Protein AF-A0A949VI42-F1 (afdb_monomer)

Nearest PDB structures (foldseek):
  7b0u-assembly1_F  TM=5.013E-01  e=4.718E-01  Listeria innocua Clip11262
  6axg-assembly5_J  TM=4.884E-01  e=4.718E-01  Homo sapiens
  6axg-assembly6_L  TM=5.050E-01  e=9.542E-01  Homo sapiens

Mean predicted aligned error: 6.07 Å

pLDDT: mean 83.47, std 14.05, range [35.75, 95.12]

Structure (mmCIF, N/CA/C/O backbone):
data_AF-A0A949VI42-F1
#
_entry.id   AF-A0A949VI42-F1
#
loop_
_atom_site.group_PDB
_atom_site.id
_atom_site.type_symbol
_atom_site.label_atom_id
_atom_site.label_alt_id
_atom_site.label_comp_id
_atom_site.label_asym_id
_atom_site.label_entity_id
_atom_site.label_seq_id
_atom_site.pdbx_PDB_ins_code
_atom_site.Cartn_x
_atom_site.Cartn_y
_atom_site.Cartn_z
_atom_site.occupancy
_atom_site.B_iso_or_equiv
_atom_site.auth_seq_id
_atom_site.auth_comp_id
_atom_site.auth_asym_id
_atom_site.auth_atom_id
_atom_site.pdbx_PDB_model_num
ATOM 1 N N . MET A 1 1 ? 4.135 -9.399 -24.823 1.00 36.72 1 MET A N 1
ATOM 2 C CA . MET A 1 1 ? 3.056 -9.832 -23.908 1.00 36.72 1 MET A CA 1
ATOM 3 C C . MET A 1 1 ? 3.198 -8.994 -22.645 1.00 36.72 1 MET A C 1
ATOM 5 O O . MET A 1 1 ? 4.255 -9.055 -22.037 1.00 36.72 1 MET A O 1
ATOM 9 N N . ASN A 1 2 ? 2.224 -8.126 -22.343 1.00 35.75 2 ASN A N 1
ATOM 10 C CA . ASN A 1 2 ? 2.263 -7.212 -21.192 1.00 35.75 2 ASN A CA 1
ATOM 11 C C . ASN A 1 2 ? 1.959 -7.994 -19.909 1.00 35.75 2 ASN A C 1
ATOM 13 O O . ASN A 1 2 ? 0.816 -8.389 -19.688 1.00 35.75 2 ASN A O 1
ATOM 17 N N . THR A 1 3 ? 2.970 -8.232 -19.077 1.00 44.25 3 THR A N 1
ATOM 18 C CA . THR A 1 3 ? 2.802 -8.794 -17.732 1.00 44.25 3 THR A CA 1
ATOM 19 C C . THR A 1 3 ? 2.211 -7.708 -16.837 1.00 44.25 3 THR A C 1
ATOM 21 O O . THR A 1 3 ? 2.916 -6.807 -16.384 1.00 44.25 3 THR A O 1
ATOM 24 N N . ALA A 1 4 ? 0.889 -7.757 -16.683 1.00 56.81 4 ALA A N 1
ATOM 25 C CA . ALA A 1 4 ? 0.109 -6.818 -15.896 1.00 5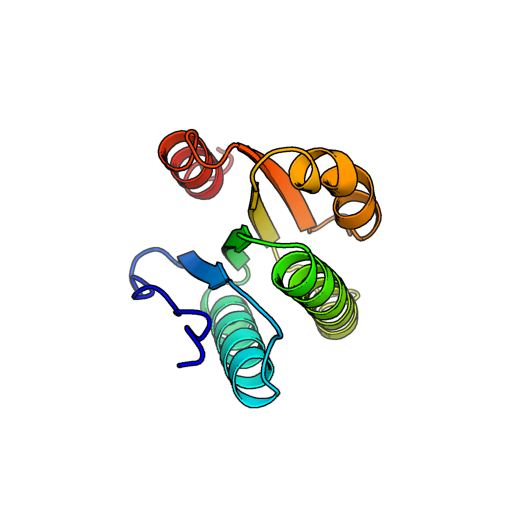6.81 4 ALA A CA 1
ATOM 26 C C . ALA A 1 4 ? 0.391 -6.969 -14.392 1.00 56.81 4 ALA A C 1
ATOM 28 O O . ALA A 1 4 ? 0.647 -8.068 -13.894 1.00 56.81 4 ALA A O 1
ATOM 29 N N . ALA A 1 5 ? 0.292 -5.853 -13.671 1.00 59.81 5 ALA A N 1
ATOM 30 C CA . ALA A 1 5 ? 0.199 -5.834 -12.218 1.00 59.81 5 ALA A CA 1
ATOM 31 C C . ALA A 1 5 ? -0.833 -6.859 -11.722 1.00 59.81 5 ALA A C 1
ATOM 33 O O . ALA A 1 5 ? -1.938 -6.961 -12.258 1.00 59.81 5 ALA A O 1
ATOM 34 N N . THR A 1 6 ? -0.460 -7.624 -10.699 1.00 71.19 6 THR A N 1
ATOM 35 C CA . THR A 1 6 ? -1.296 -8.686 -10.144 1.00 71.19 6 THR A CA 1
ATOM 36 C C . THR A 1 6 ? -1.731 -8.289 -8.742 1.00 71.19 6 THR A C 1
ATOM 38 O O . THR A 1 6 ? -0.908 -8.075 -7.848 1.00 71.19 6 THR A O 1
ATOM 41 N N . LEU A 1 7 ? -3.044 -8.195 -8.547 1.00 63.59 7 LEU A N 1
ATOM 42 C CA . LEU A 1 7 ? -3.623 -8.126 -7.213 1.00 63.59 7 LEU A CA 1
ATOM 43 C C . LEU A 1 7 ? -3.487 -9.505 -6.575 1.00 63.59 7 LEU A C 1
ATOM 45 O O . LEU A 1 7 ? -3.934 -10.502 -7.145 1.00 63.59 7 LEU A O 1
ATOM 49 N N . LEU A 1 8 ? -2.856 -9.564 -5.407 1.00 67.44 8 LEU A N 1
ATOM 50 C CA . LEU A 1 8 ? -2.811 -10.800 -4.643 1.00 67.44 8 LEU A CA 1
ATOM 51 C C . LEU A 1 8 ? -4.177 -11.011 -3.972 1.00 67.44 8 LEU A C 1
ATOM 53 O O . LEU A 1 8 ? -4.887 -10.031 -3.712 1.00 67.44 8 LEU A O 1
ATOM 57 N N . PRO A 1 9 ? -4.581 -12.267 -3.706 1.00 54.78 9 PRO A N 1
ATOM 58 C CA . PRO A 1 9 ? -5.787 -12.537 -2.941 1.00 54.78 9 PRO A CA 1
ATOM 59 C C . PRO A 1 9 ? -5.743 -11.745 -1.634 1.00 54.78 9 PRO A C 1
ATOM 61 O O . PRO A 1 9 ? -4.835 -11.913 -0.824 1.00 54.78 9 PRO A O 1
ATOM 64 N N . THR A 1 10 ? -6.705 -10.842 -1.459 1.00 54.03 10 THR A N 1
ATOM 65 C CA . THR A 1 10 ? -6.930 -10.181 -0.176 1.00 54.03 10 THR A CA 1
ATOM 66 C C . THR A 1 10 ? -7.558 -11.227 0.718 1.00 54.03 10 THR A C 1
ATOM 68 O O . THR A 1 10 ? -8.670 -11.685 0.443 1.00 54.03 10 THR A O 1
ATOM 71 N N . ASP A 1 11 ? -6.847 -11.626 1.761 1.00 54.97 11 ASP A N 1
ATOM 72 C CA . ASP A 1 11 ? -7.480 -12.360 2.834 1.00 54.97 11 ASP A CA 1
ATOM 73 C C . ASP A 1 11 ? -8.414 -11.386 3.567 1.00 54.97 11 ASP A C 1
ATOM 75 O O . ASP A 1 11 ? -8.000 -10.451 4.253 1.00 54.97 11 ASP A O 1
ATOM 79 N N . LEU A 1 12 ? -9.713 -11.562 3.323 1.00 50.12 12 LEU A N 1
ATOM 80 C CA . LEU A 1 12 ? -10.772 -10.722 3.876 1.00 50.12 12 LEU A CA 1
ATOM 81 C C . LEU A 1 12 ? -10.855 -10.833 5.406 1.00 50.12 12 LEU A C 1
ATOM 83 O O . LEU A 1 12 ? -11.507 -9.994 6.023 1.00 50.12 12 LEU A O 1
ATOM 87 N N . ALA A 1 13 ? -10.198 -11.826 6.015 1.00 52.47 13 ALA A N 1
ATOM 88 C CA . ALA A 1 13 ? -10.090 -11.946 7.462 1.00 52.47 13 ALA A CA 1
ATOM 89 C C . ALA A 1 13 ? -8.994 -11.048 8.069 1.00 52.47 13 ALA A C 1
ATOM 91 O O . ALA A 1 13 ? -9.068 -10.741 9.256 1.00 52.47 13 ALA A O 1
ATOM 92 N N . THR A 1 14 ? -7.992 -10.612 7.292 1.00 58.16 14 THR A N 1
ATOM 93 C CA . THR A 1 14 ? -6.775 -9.957 7.823 1.00 58.16 14 THR A CA 1
ATOM 94 C C . THR A 1 14 ? -6.644 -8.468 7.499 1.00 58.16 14 THR A C 1
ATOM 96 O O . THR A 1 14 ? -5.668 -7.837 7.913 1.00 58.16 14 THR A O 1
ATOM 99 N N . GLU A 1 15 ? -7.640 -7.863 6.834 1.00 76.44 15 GLU A N 1
ATOM 100 C CA . GLU A 1 15 ? -7.689 -6.411 6.552 1.00 76.44 15 GLU A CA 1
ATOM 101 C C . GLU A 1 15 ? -6.498 -5.921 5.692 1.00 76.44 15 GLU A C 1
ATOM 103 O O . GLU A 1 15 ? -6.219 -4.723 5.605 1.00 76.44 15 GLU A O 1
ATOM 108 N N . LEU A 1 16 ? -5.779 -6.865 5.070 1.00 89.31 16 LEU A N 1
ATOM 109 C CA . LEU A 1 16 ? -4.529 -6.651 4.355 1.00 89.31 16 LEU A CA 1
ATOM 110 C C . LEU A 1 16 ? -4.772 -6.568 2.848 1.00 89.31 16 LEU A C 1
ATOM 112 O O . LEU A 1 16 ? -5.080 -7.560 2.186 1.00 89.31 16 LEU A O 1
ATOM 116 N N . ILE A 1 17 ? -4.548 -5.389 2.280 1.00 91.88 17 ILE A N 1
ATOM 117 C CA . ILE A 1 17 ? -4.526 -5.184 0.833 1.00 91.88 17 ILE A CA 1
ATOM 118 C C . ILE A 1 17 ? -3.095 -5.421 0.347 1.00 91.88 17 ILE A C 1
ATOM 120 O O . ILE A 1 17 ? -2.197 -4.649 0.673 1.00 91.88 17 ILE A O 1
ATOM 124 N N . ALA A 1 18 ? -2.875 -6.476 -0.439 1.00 92.25 18 ALA A N 1
ATOM 125 C CA . ALA A 1 18 ? -1.561 -6.817 -0.978 1.00 92.25 18 ALA A CA 1
ATOM 126 C C . ALA A 1 18 ? -1.524 -6.699 -2.508 1.00 92.25 18 ALA A C 1
ATOM 128 O O . ALA A 1 18 ? -2.373 -7.257 -3.210 1.00 92.25 18 ALA A O 1
ATOM 129 N N . VAL A 1 19 ? -0.519 -6.000 -3.036 1.00 92.69 19 VAL A N 1
ATOM 130 C CA . VAL A 1 19 ? -0.335 -5.798 -4.477 1.00 92.69 19 VAL A CA 1
ATOM 131 C C . VAL A 1 19 ? 1.095 -6.044 -4.913 1.00 92.69 19 VAL A C 1
ATOM 133 O O . VAL A 1 19 ? 2.037 -5.607 -4.256 1.00 92.69 19 VAL A O 1
ATOM 136 N N . LYS A 1 20 ? 1.245 -6.694 -6.069 1.00 93.62 20 LYS A N 1
ATOM 137 C CA . LYS A 1 20 ? 2.521 -6.826 -6.766 1.00 93.62 20 LYS A CA 1
ATOM 138 C C . LYS A 1 20 ? 2.430 -6.164 -8.131 1.00 93.62 20 LYS A C 1
ATOM 140 O O . LYS A 1 20 ? 1.597 -6.520 -8.966 1.00 93.62 20 LYS A O 1
ATOM 145 N N . LEU A 1 21 ? 3.282 -5.175 -8.343 1.00 91.31 21 LEU A N 1
ATOM 146 C CA . LEU A 1 21 ? 3.161 -4.200 -9.411 1.00 91.31 21 LEU A CA 1
ATOM 147 C C . LEU A 1 21 ? 4.385 -4.262 -10.315 1.00 91.31 21 LEU A C 1
ATOM 149 O O . LEU A 1 21 ? 5.524 -4.270 -9.850 1.00 91.31 21 LEU A O 1
ATOM 153 N N . HIS A 1 22 ? 4.117 -4.278 -11.613 1.00 92.25 22 HIS A N 1
ATOM 154 C CA . HIS A 1 22 ? 5.106 -4.251 -12.676 1.00 92.25 22 HIS A CA 1
ATOM 155 C C . HIS A 1 22 ? 4.503 -3.483 -13.854 1.00 92.25 22 HIS A C 1
ATOM 157 O O . HIS A 1 22 ? 3.336 -3.689 -14.206 1.00 92.25 22 HIS A O 1
ATOM 163 N N . GLY A 1 23 ? 5.290 -2.596 -14.444 1.00 91.38 23 GLY A N 1
ATOM 164 C CA . GLY A 1 23 ? 4.910 -1.738 -15.544 1.00 91.38 23 GLY A CA 1
ATOM 165 C C . GLY A 1 23 ? 3.913 -0.641 -15.156 1.00 91.38 23 GLY A C 1
ATOM 166 O O . GLY A 1 23 ? 3.726 -0.307 -13.979 1.00 91.38 23 GLY A O 1
ATOM 167 N N . PRO A 1 24 ? 3.257 -0.044 -16.162 1.00 88.88 24 PRO A N 1
ATOM 168 C CA . PRO A 1 24 ? 2.381 1.088 -15.952 1.00 88.88 24 PRO A CA 1
ATOM 169 C C . PRO A 1 24 ? 1.058 0.640 -15.329 1.00 88.88 24 PRO A C 1
ATOM 171 O O . PRO A 1 24 ? 0.456 -0.363 -15.717 1.00 88.88 24 PRO A O 1
ATOM 174 N N . TRP A 1 25 ? 0.557 1.440 -14.394 1.00 88.88 25 TRP A N 1
ATOM 175 C CA . TRP A 1 25 ? -0.744 1.200 -13.783 1.00 88.88 25 TRP A CA 1
ATOM 176 C C . TRP A 1 25 ? -1.882 1.577 -14.728 1.00 88.88 25 TRP A C 1
ATOM 178 O O . TRP A 1 25 ? -1.962 2.711 -15.215 1.00 88.88 25 TRP A O 1
ATOM 188 N N . THR A 1 26 ? -2.820 0.654 -14.914 1.00 88.50 26 THR A N 1
ATOM 189 C CA . THR A 1 26 ? -4.060 0.935 -15.637 1.00 88.50 26 THR A CA 1
ATOM 190 C C . THR A 1 26 ? -5.018 1.771 -14.784 1.00 88.50 26 THR A C 1
ATOM 192 O O . THR A 1 26 ? -4.917 1.841 -13.555 1.00 88.50 26 THR A O 1
ATOM 195 N N . VAL A 1 27 ? -5.970 2.436 -15.444 1.00 87.31 27 VAL A N 1
ATOM 196 C CA . VAL A 1 27 ? -7.046 3.166 -14.752 1.00 87.31 27 VAL A CA 1
ATOM 197 C C . VAL A 1 27 ? -7.884 2.212 -13.899 1.00 87.31 27 VAL A C 1
ATOM 199 O O . VAL A 1 27 ? -8.220 2.564 -12.771 1.00 87.31 27 VAL A O 1
ATOM 202 N N . ASP A 1 28 ? -8.172 1.015 -14.406 1.00 89.12 28 ASP A N 1
ATOM 203 C CA . ASP A 1 28 ? -9.014 0.036 -13.715 1.00 89.12 28 ASP A CA 1
ATOM 204 C C . ASP A 1 28 ? -8.336 -0.505 -12.456 1.00 89.12 28 ASP A C 1
ATOM 206 O O . ASP A 1 28 ? -8.950 -0.506 -11.395 1.00 89.12 28 ASP A O 1
ATOM 210 N N . LEU A 1 29 ? -7.033 -0.806 -12.521 1.00 88.38 29 LEU A N 1
ATOM 211 C CA . LEU A 1 29 ? -6.257 -1.200 -11.343 1.00 88.38 29 LEU A CA 1
ATOM 212 C C . LEU A 1 29 ? -6.320 -0.136 -10.238 1.00 88.38 29 LEU A C 1
ATOM 214 O O . LEU A 1 29 ? -6.516 -0.462 -9.069 1.00 88.38 29 LEU A O 1
ATOM 218 N N . ARG A 1 30 ? -6.170 1.147 -10.602 1.00 90.19 30 ARG A N 1
ATOM 219 C CA . ARG A 1 30 ? -6.271 2.252 -9.634 1.00 90.19 30 ARG A CA 1
ATOM 220 C C . ARG A 1 30 ? -7.660 2.338 -9.011 1.00 90.19 30 ARG A C 1
ATOM 222 O O . ARG A 1 30 ? -7.757 2.537 -7.805 1.00 90.19 30 ARG A O 1
ATOM 229 N N . LYS A 1 31 ? -8.719 2.202 -9.815 1.00 90.75 31 LYS A N 1
ATOM 230 C CA . LYS A 1 31 ? -10.106 2.232 -9.328 1.00 90.75 31 LYS A CA 1
ATOM 231 C C . LYS A 1 31 ? -10.385 1.077 -8.371 1.00 90.75 31 LYS A C 1
ATOM 233 O O . LYS A 1 31 ? -10.937 1.310 -7.300 1.00 90.75 31 LYS A O 1
ATOM 238 N N . ASP A 1 32 ? -9.957 -0.130 -8.723 1.00 91.19 32 ASP A N 1
ATOM 239 C CA . ASP A 1 32 ? -10.148 -1.316 -7.890 1.00 91.19 32 ASP A CA 1
ATOM 240 C C . ASP A 1 32 ? -9.399 -1.199 -6.561 1.00 91.19 32 ASP A C 1
ATOM 242 O O . ASP A 1 32 ? -9.941 -1.548 -5.511 1.00 91.19 32 ASP A O 1
ATOM 246 N N . LEU A 1 33 ? -8.173 -0.666 -6.582 1.00 92.19 33 LEU A N 1
ATOM 247 C CA . LEU A 1 33 ? -7.400 -0.444 -5.363 1.00 92.19 33 LEU A CA 1
ATOM 248 C C . LEU A 1 33 ? -7.998 0.634 -4.468 1.00 92.19 33 LEU A C 1
ATOM 250 O O . LEU A 1 33 ? -8.095 0.416 -3.264 1.00 92.19 33 LEU A O 1
ATOM 254 N N . LEU A 1 34 ? -8.436 1.758 -5.041 1.00 91.88 34 LEU A N 1
ATOM 255 C CA . LEU A 1 34 ? -9.122 2.807 -4.284 1.00 91.88 34 LEU A CA 1
ATOM 256 C C . LEU A 1 34 ? -10.409 2.281 -3.648 1.00 91.88 34 LEU A C 1
ATOM 258 O O . LEU A 1 34 ? -10.670 2.568 -2.486 1.00 91.88 34 LEU A O 1
ATOM 262 N N . LYS A 1 35 ? -11.180 1.465 -4.373 1.00 91.62 35 LYS A N 1
ATOM 263 C CA . LYS A 1 35 ? -12.389 0.845 -3.828 1.00 91.62 35 LYS A CA 1
ATOM 264 C C . LYS A 1 35 ? -12.075 -0.084 -2.654 1.00 91.62 35 LYS A C 1
ATOM 266 O O . LYS A 1 35 ? -12.727 0.013 -1.625 1.00 91.62 35 LYS A O 1
ATOM 271 N N . ARG A 1 36 ? -11.068 -0.958 -2.780 1.00 91.12 36 ARG A N 1
ATOM 272 C CA . ARG A 1 36 ? -10.645 -1.847 -1.679 1.00 91.12 36 ARG A CA 1
ATOM 273 C C . ARG A 1 36 ? -10.149 -1.064 -0.470 1.00 91.12 36 ARG A C 1
ATOM 275 O O . ARG A 1 36 ? -10.399 -1.475 0.658 1.00 91.12 36 ARG A O 1
ATOM 282 N N . TRP A 1 37 ? -9.447 0.039 -0.717 1.00 91.81 37 TRP A N 1
ATOM 283 C CA . TRP A 1 37 ? -9.000 0.950 0.326 1.00 91.81 37 TRP A CA 1
ATOM 284 C C . TRP A 1 37 ? -10.194 1.533 1.083 1.00 91.81 37 TRP A C 1
ATOM 286 O O . TRP A 1 37 ? -10.277 1.367 2.294 1.00 91.81 37 TRP A O 1
ATOM 296 N N . ASP A 1 38 ? -11.144 2.141 0.371 1.00 90.81 38 ASP A N 1
ATOM 297 C CA . ASP A 1 38 ? -12.343 2.742 0.964 1.00 90.81 38 ASP A CA 1
ATOM 298 C C . ASP A 1 38 ? -13.209 1.699 1.693 1.00 90.81 38 ASP A C 1
ATOM 300 O O . ASP A 1 38 ? -13.607 1.917 2.835 1.00 90.81 38 ASP A O 1
ATOM 304 N N . ASP A 1 39 ? -13.403 0.512 1.106 1.00 90.44 39 ASP A N 1
ATOM 305 C CA . ASP A 1 39 ? -14.108 -0.603 1.752 1.00 90.44 39 ASP A CA 1
ATOM 306 C C . ASP A 1 39 ? -13.440 -1.004 3.084 1.00 90.44 39 ASP A C 1
ATOM 308 O O . ASP A 1 39 ? -14.131 -1.275 4.069 1.00 90.44 39 ASP A O 1
ATOM 312 N N . ALA A 1 40 ? -12.102 -1.038 3.141 1.00 90.06 40 ALA A N 1
ATOM 313 C CA . ALA A 1 40 ? -11.360 -1.348 4.363 1.00 90.06 40 ALA A CA 1
ATOM 314 C C . ALA A 1 40 ? -11.499 -0.235 5.415 1.00 90.06 40 ALA A C 1
ATOM 316 O O . ALA A 1 40 ? -11.772 -0.525 6.583 1.00 90.06 40 ALA A O 1
ATOM 317 N N . VAL A 1 41 ? -11.410 1.032 4.995 1.00 90.00 41 VAL A N 1
ATOM 318 C CA . VAL A 1 41 ? -11.641 2.194 5.866 1.00 90.00 41 VAL A CA 1
ATOM 319 C C . VAL A 1 41 ? -13.045 2.163 6.465 1.00 90.00 41 VAL A C 1
ATOM 321 O O . VAL A 1 41 ? -13.191 2.285 7.678 1.0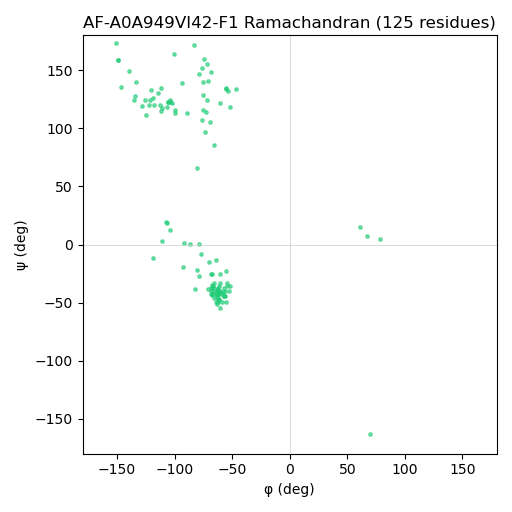0 90.00 41 VAL A O 1
ATOM 324 N N . GLN A 1 42 ? -14.080 1.962 5.649 1.00 89.38 42 GLN A N 1
ATOM 325 C CA . GLN A 1 42 ? -15.472 1.983 6.105 1.00 89.38 42 GLN A CA 1
ATOM 326 C C . GLN A 1 42 ? -15.805 0.825 7.050 1.00 89.38 42 GLN A C 1
ATOM 328 O O . GLN A 1 42 ? -16.593 0.996 7.979 1.00 89.38 42 GLN A O 1
ATOM 333 N N . ARG A 1 43 ? -15.221 -0.357 6.824 1.00 89.81 43 ARG A N 1
ATOM 334 C CA . ARG A 1 43 ? -15.501 -1.550 7.637 1.00 89.81 43 ARG A CA 1
ATOM 335 C C . ARG A 1 43 ? -14.703 -1.601 8.932 1.00 89.81 43 ARG A C 1
ATOM 337 O O . ARG A 1 43 ? -15.238 -2.051 9.940 1.00 89.81 43 ARG A O 1
ATOM 344 N N . HIS A 1 44 ? -13.440 -1.180 8.901 1.00 88.12 44 HIS A N 1
ATOM 345 C CA . HIS A 1 44 ? -12.499 -1.415 10.000 1.00 88.12 44 HIS A CA 1
ATOM 346 C C . HIS A 1 44 ? -11.956 -0.127 10.630 1.00 88.12 44 HIS A C 1
ATOM 348 O O . HIS A 1 44 ? -11.303 -0.194 11.668 1.00 88.12 44 HIS A O 1
ATOM 354 N N . GLY A 1 45 ? -12.173 1.039 10.011 1.00 88.81 45 GLY A N 1
ATOM 355 C CA . GLY A 1 45 ? -11.550 2.303 10.424 1.00 88.81 45 GLY A CA 1
ATOM 356 C C . GLY A 1 45 ? -10.031 2.341 10.215 1.00 88.81 45 GLY A C 1
ATOM 357 O O . GLY A 1 45 ? -9.372 3.281 10.660 1.00 88.81 45 GLY A O 1
ATOM 358 N N . ARG A 1 46 ? -9.463 1.323 9.555 1.00 90.00 46 ARG A N 1
ATOM 359 C CA . ARG A 1 46 ? -8.023 1.161 9.346 1.00 90.00 46 ARG A CA 1
ATOM 360 C C . ARG A 1 46 ? -7.696 0.435 8.047 1.00 90.00 46 ARG A C 1
ATOM 362 O O . ARG A 1 46 ? -8.523 -0.311 7.527 1.00 90.00 46 ARG A O 1
ATOM 369 N N . VAL A 1 47 ? -6.473 0.620 7.554 1.00 91.19 47 VAL A N 1
ATOM 370 C CA . VAL A 1 47 ? -5.945 -0.033 6.350 1.00 91.19 47 VAL A CA 1
ATOM 371 C C . VAL A 1 47 ? -4.539 -0.556 6.599 1.00 91.19 47 VAL A C 1
ATOM 373 O O . VAL A 1 47 ? -3.646 0.194 6.989 1.00 91.19 47 VAL A O 1
ATOM 376 N N . ARG A 1 48 ? -4.324 -1.838 6.291 1.00 92.75 48 ARG A N 1
ATOM 377 C CA . ARG A 1 48 ? -2.992 -2.431 6.147 1.00 92.75 48 ARG A CA 1
ATOM 378 C C . ARG A 1 48 ? -2.722 -2.658 4.668 1.00 92.75 48 ARG A C 1
ATOM 380 O O . ARG A 1 48 ? -3.483 -3.355 3.999 1.00 92.75 48 ARG A O 1
ATOM 387 N N . PHE A 1 49 ? -1.649 -2.081 4.148 1.00 93.75 49 PHE A N 1
ATOM 388 C CA . PHE A 1 49 ? -1.318 -2.134 2.729 1.00 93.75 49 PHE A CA 1
ATOM 389 C C . PHE A 1 49 ? 0.099 -2.665 2.520 1.00 93.75 49 PHE A C 1
ATOM 391 O O . PHE A 1 49 ? 1.061 -2.113 3.045 1.00 93.75 49 PHE A O 1
ATOM 398 N N . LEU A 1 50 ? 0.236 -3.724 1.731 1.00 94.62 50 LEU A N 1
ATOM 399 C CA . LEU A 1 50 ? 1.510 -4.286 1.301 1.00 94.62 50 LEU A CA 1
ATOM 400 C C . LEU A 1 50 ? 1.662 -4.046 -0.200 1.00 94.62 50 LEU A C 1
ATOM 402 O O . LEU A 1 50 ? 0.909 -4.605 -0.995 1.00 94.62 50 LEU A O 1
ATOM 406 N N . ALA A 1 51 ? 2.640 -3.241 -0.595 1.00 93.94 51 ALA A N 1
ATOM 407 C CA . ALA A 1 51 ? 2.891 -2.932 -1.995 1.00 93.94 51 ALA A CA 1
ATOM 408 C C . ALA A 1 51 ? 4.279 -3.388 -2.411 1.00 93.94 51 ALA A C 1
ATOM 410 O O . ALA A 1 51 ? 5.262 -2.973 -1.813 1.00 93.94 51 ALA A O 1
ATOM 411 N N . GLU A 1 52 ? 4.368 -4.182 -3.468 1.00 94.50 52 GLU A N 1
ATOM 412 C CA . GLU A 1 52 ? 5.627 -4.587 -4.078 1.00 94.50 52 GLU A CA 1
ATOM 413 C C . GLU A 1 52 ? 5.765 -3.937 -5.457 1.00 94.50 52 GLU A C 1
ATOM 415 O O . GLU A 1 52 ? 4.956 -4.204 -6.345 1.00 94.50 52 GLU A O 1
ATOM 420 N N . ALA A 1 53 ? 6.782 -3.094 -5.645 1.00 93.50 53 ALA A N 1
ATOM 421 C CA . ALA A 1 53 ? 7.106 -2.469 -6.926 1.00 93.50 53 ALA A CA 1
ATOM 422 C C . ALA A 1 53 ? 8.352 -3.113 -7.543 1.00 93.50 53 ALA A C 1
ATOM 424 O O . ALA A 1 53 ? 9.425 -3.135 -6.938 1.00 93.50 53 ALA A O 1
ATOM 425 N N . GLN A 1 54 ? 8.201 -3.631 -8.762 1.00 93.06 54 GLN A N 1
ATOM 426 C CA . GLN A 1 54 ? 9.262 -4.333 -9.492 1.00 93.06 54 GLN A CA 1
ATOM 427 C C . GLN A 1 54 ? 10.085 -3.419 -10.411 1.00 93.06 54 GLN A C 1
ATOM 429 O O . GLN A 1 54 ? 11.201 -3.770 -10.784 1.00 93.06 54 GLN A O 1
ATOM 434 N N . ASP A 1 55 ? 9.559 -2.247 -10.766 1.00 93.31 55 ASP A N 1
ATOM 435 C CA . ASP A 1 55 ? 10.201 -1.292 -11.669 1.00 93.31 55 ASP A CA 1
ATOM 436 C C . ASP A 1 55 ? 9.786 0.161 -11.365 1.00 93.31 55 ASP A C 1
ATOM 438 O O . ASP A 1 55 ? 8.917 0.428 -10.530 1.00 93.31 55 ASP A O 1
ATOM 442 N N . GLN A 1 56 ? 10.424 1.111 -12.055 1.00 92.56 56 GLN A N 1
ATOM 443 C CA . GLN A 1 56 ? 10.184 2.548 -11.888 1.00 92.56 56 GLN A CA 1
ATOM 444 C C . GLN A 1 56 ? 8.742 2.955 -12.228 1.00 92.56 56 GLN A C 1
ATOM 446 O O . GLN A 1 56 ? 8.179 3.825 -11.571 1.00 92.56 56 GLN A O 1
ATOM 451 N N . GLN A 1 57 ? 8.111 2.328 -13.226 1.00 93.00 57 GLN A N 1
ATOM 452 C CA . GLN A 1 57 ? 6.745 2.688 -13.621 1.00 93.00 57 GLN A CA 1
ATOM 453 C C . GLN A 1 57 ? 5.731 2.248 -12.560 1.00 93.00 57 GLN A C 1
ATOM 455 O O . GLN A 1 57 ? 4.784 2.978 -12.255 1.00 93.00 57 GLN A O 1
ATOM 460 N N . ALA A 1 58 ? 5.956 1.079 -11.956 1.00 91.88 58 ALA A N 1
ATOM 461 C CA . ALA A 1 58 ? 5.193 0.606 -10.814 1.00 91.88 58 ALA A CA 1
ATOM 462 C C . ALA A 1 58 ? 5.343 1.547 -9.609 1.00 91.88 58 ALA A C 1
ATOM 464 O O . ALA A 1 58 ? 4.344 1.848 -8.951 1.00 91.88 58 ALA A O 1
ATOM 465 N N . TRP A 1 59 ? 6.563 2.033 -9.361 1.00 91.06 59 TRP A N 1
ATOM 466 C CA . TRP A 1 59 ? 6.882 2.979 -8.290 1.00 91.06 59 TRP A CA 1
ATOM 467 C C . TRP A 1 59 ? 6.170 4.329 -8.458 1.00 91.06 59 TRP A C 1
ATOM 469 O O . TRP A 1 59 ? 5.446 4.765 -7.566 1.00 91.06 59 TRP A O 1
ATOM 479 N N . GLU A 1 60 ? 6.265 4.949 -9.634 1.00 90.19 60 GLU A N 1
ATOM 480 C CA . GLU A 1 60 ? 5.551 6.200 -9.937 1.00 90.19 60 GLU A CA 1
ATOM 481 C C . GLU A 1 60 ? 4.025 6.044 -9.829 1.00 90.19 60 GLU A C 1
ATOM 483 O O . GLU A 1 60 ? 3.299 6.977 -9.471 1.00 90.19 60 GLU A O 1
ATOM 488 N N . GLY A 1 61 ? 3.510 4.860 -10.171 1.00 90.38 61 GLY A N 1
ATOM 489 C CA . GLY A 1 61 ? 2.104 4.521 -9.984 1.00 90.38 61 GLY A CA 1
ATOM 490 C C . GLY A 1 61 ? 1.699 4.492 -8.509 1.00 90.38 61 GLY A C 1
ATOM 491 O O . GLY A 1 61 ? 0.653 5.051 -8.171 1.00 90.38 61 GLY A O 1
ATOM 492 N N . LEU A 1 62 ? 2.542 3.917 -7.639 1.00 90.38 62 LEU A N 1
ATOM 493 C CA . LEU A 1 62 ? 2.350 3.938 -6.184 1.00 90.38 62 LEU A CA 1
ATOM 494 C C . LEU A 1 62 ? 2.351 5.364 -5.636 1.00 90.38 62 LEU A C 1
ATOM 496 O O . LEU A 1 62 ? 1.447 5.718 -4.885 1.00 90.38 62 LEU A O 1
ATOM 500 N N . GLU A 1 63 ? 3.312 6.196 -6.035 1.00 88.19 63 GLU A N 1
ATOM 501 C CA . GLU A 1 63 ? 3.389 7.601 -5.610 1.00 88.19 63 GLU A CA 1
ATOM 502 C C . GLU A 1 63 ? 2.100 8.363 -5.921 1.00 88.19 63 GLU A C 1
ATOM 504 O O . GLU A 1 63 ? 1.502 8.989 -5.042 1.00 88.19 63 GLU A O 1
ATOM 509 N N . LYS A 1 64 ? 1.613 8.245 -7.161 1.00 88.31 64 LYS A N 1
ATOM 510 C CA . LYS A 1 64 ? 0.351 8.866 -7.585 1.00 88.31 64 LYS A CA 1
ATOM 511 C C . LYS A 1 64 ? -0.842 8.304 -6.812 1.00 88.31 64 LYS A C 1
ATOM 513 O O . LYS A 1 64 ? -1.749 9.057 -6.465 1.00 88.31 64 LYS A O 1
ATOM 518 N N . PHE A 1 65 ? -0.855 7.000 -6.543 1.00 90.19 65 PHE A N 1
ATOM 519 C CA . PHE A 1 65 ? -1.912 6.357 -5.767 1.00 90.19 65 PHE A CA 1
ATOM 520 C C . PHE A 1 65 ? -1.956 6.870 -4.321 1.00 90.19 65 PHE A C 1
ATOM 522 O O . PHE A 1 65 ? -3.016 7.298 -3.869 1.00 90.19 65 PHE A O 1
ATOM 529 N N . PHE A 1 66 ? -0.824 6.916 -3.614 1.00 88.75 66 PHE A N 1
ATOM 530 C CA . PHE A 1 66 ? -0.789 7.413 -2.235 1.00 88.75 66 PHE A CA 1
ATOM 531 C C . PHE A 1 66 ? -1.112 8.902 -2.137 1.00 88.75 66 PHE A C 1
ATOM 533 O O . PHE A 1 66 ? -1.774 9.322 -1.188 1.00 88.75 66 PHE A O 1
ATOM 540 N N . PHE A 1 67 ? -0.737 9.695 -3.143 1.00 86.94 67 PHE A N 1
ATOM 541 C CA . PHE A 1 67 ? -1.177 11.084 -3.223 1.00 86.94 67 PHE A CA 1
ATOM 542 C C . PHE A 1 67 ? -2.710 11.197 -3.277 1.00 86.94 67 PHE A C 1
ATOM 544 O O . PHE A 1 67 ? -3.287 12.019 -2.569 1.00 86.94 67 PHE A O 1
ATOM 551 N N . LEU A 1 68 ? -3.390 10.349 -4.060 1.00 88.06 68 LEU A N 1
ATOM 552 C CA . LEU A 1 68 ? -4.858 10.319 -4.123 1.00 88.06 68 LEU A CA 1
ATOM 553 C C . LEU A 1 68 ? -5.488 9.872 -2.798 1.00 88.06 68 LEU A C 1
ATOM 555 O O . LEU A 1 68 ? -6.419 10.519 -2.323 1.00 88.06 68 LEU A O 1
ATOM 559 N N . VAL A 1 69 ? -4.963 8.805 -2.189 1.00 89.19 69 VAL A N 1
ATOM 560 C CA . VAL A 1 69 ? -5.424 8.294 -0.885 1.00 89.19 69 VAL A CA 1
ATOM 561 C C . VAL A 1 69 ? -5.333 9.376 0.191 1.00 89.19 69 VAL A C 1
ATOM 563 O O . VAL A 1 69 ? -6.289 9.592 0.938 1.00 89.19 69 VAL A O 1
ATOM 566 N N . ARG A 1 70 ? -4.215 10.112 0.231 1.00 85.81 70 ARG A N 1
ATOM 567 C CA . ARG A 1 70 ? -4.019 11.231 1.158 1.00 85.81 70 ARG A CA 1
ATOM 568 C C . ARG A 1 70 ? -5.117 12.284 1.028 1.00 85.81 70 ARG A C 1
ATOM 570 O O . ARG A 1 70 ? -5.601 12.770 2.045 1.00 85.81 70 ARG A O 1
ATOM 577 N N . TRP A 1 71 ? -5.489 12.660 -0.195 1.00 86.31 71 TRP A N 1
ATOM 578 C CA . TRP A 1 71 ? -6.557 13.637 -0.419 1.00 86.31 71 TRP A CA 1
ATOM 579 C C . TRP A 1 71 ? -7.932 13.098 -0.033 1.00 86.31 71 TRP A C 1
ATOM 581 O O . TRP A 1 71 ? -8.717 13.831 0.561 1.00 86.31 71 TRP A O 1
ATOM 591 N N . LEU A 1 72 ? -8.209 11.828 -0.337 1.00 86.12 72 LEU A N 1
ATOM 592 C CA . LEU A 1 72 ? -9.495 11.193 -0.053 1.00 86.12 72 LEU A CA 1
ATOM 593 C C . LEU A 1 72 ? -9.797 11.132 1.452 1.00 86.12 72 LEU A C 1
ATOM 595 O O . LEU A 1 72 ? -10.931 11.370 1.862 1.00 86.12 72 LEU A O 1
ATOM 599 N N . HIS A 1 73 ? -8.778 10.857 2.268 1.00 84.69 73 HIS A N 1
ATOM 600 C CA . HIS A 1 73 ? -8.914 10.702 3.720 1.00 84.69 73 HIS A CA 1
ATOM 601 C C . HIS A 1 73 ? -8.331 11.878 4.514 1.00 84.69 73 HIS A C 1
ATOM 603 O O . HIS A 1 73 ? -8.058 11.757 5.712 1.00 84.69 73 HIS A O 1
ATOM 609 N N . LEU A 1 74 ? -8.137 13.034 3.870 1.00 84.12 74 LEU A N 1
ATOM 610 C CA . LEU A 1 74 ? -7.616 14.223 4.534 1.00 84.12 74 LEU A CA 1
ATOM 611 C C . LEU A 1 74 ? -8.560 14.650 5.670 1.00 84.12 74 LEU A C 1
ATOM 613 O O . LEU A 1 74 ? -9.737 14.921 5.448 1.00 84.12 74 LEU A O 1
ATOM 617 N N . GLY A 1 75 ? -8.034 14.714 6.895 1.00 80.31 75 GLY A N 1
ATOM 618 C CA . GLY A 1 75 ? -8.812 15.080 8.084 1.00 80.31 75 GLY A CA 1
ATOM 619 C C . GLY A 1 75 ? -9.700 13.964 8.649 1.00 80.31 75 GLY A C 1
ATOM 620 O O . GLY A 1 75 ? -10.426 14.214 9.608 1.00 80.31 75 GLY A O 1
ATOM 621 N N . GLN A 1 76 ? -9.639 12.745 8.105 1.00 83.81 76 GLN A N 1
ATOM 622 C CA . GLN A 1 76 ? -10.342 11.586 8.658 1.00 83.81 76 GLN A CA 1
ATOM 623 C C . GLN A 1 76 ? -9.431 10.798 9.619 1.00 83.81 76 GLN A C 1
ATOM 625 O O . GLN A 1 76 ? -8.253 10.597 9.310 1.00 83.81 76 GLN A O 1
ATOM 630 N N . PRO A 1 77 ? -9.944 10.308 10.764 1.00 83.19 77 PRO A N 1
ATOM 631 C CA . PRO A 1 77 ? -9.169 9.528 11.728 1.00 83.19 77 PRO A CA 1
ATOM 632 C C . PRO A 1 77 ? -9.044 8.059 11.283 1.00 83.19 77 PRO A C 1
ATOM 634 O O . PRO A 1 77 ? -9.600 7.162 11.906 1.00 83.19 77 PRO A O 1
ATOM 637 N N . VAL A 1 78 ? -8.342 7.821 10.174 1.00 87.81 78 VAL A N 1
ATOM 638 C CA . VAL A 1 78 ? -8.107 6.475 9.619 1.00 87.81 78 VAL A CA 1
ATOM 639 C C . VAL A 1 78 ? -6.697 6.013 9.962 1.00 87.81 78 VAL A C 1
ATOM 641 O O . VAL A 1 78 ? -5.754 6.676 9.538 1.00 87.81 78 VAL A O 1
ATOM 644 N N . ASP A 1 79 ? -6.536 4.886 10.657 1.00 88.94 79 ASP A N 1
ATOM 645 C CA . ASP A 1 79 ? -5.213 4.281 10.888 1.00 88.94 79 ASP A CA 1
ATOM 646 C C . ASP A 1 79 ? -4.716 3.584 9.613 1.00 88.94 79 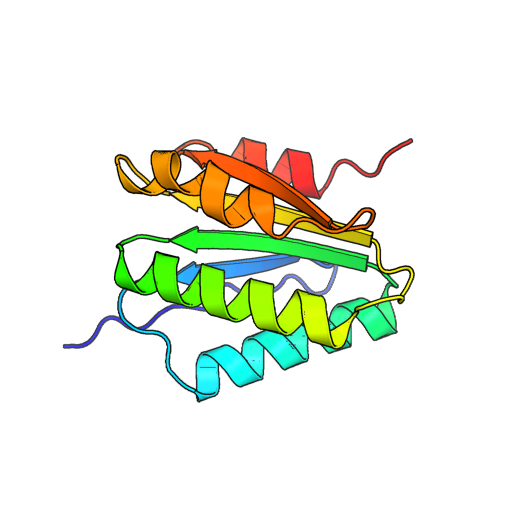ASP A C 1
ATOM 648 O O . ASP A 1 79 ? -5.336 2.642 9.124 1.00 88.94 79 ASP A O 1
ATOM 652 N N . GLN A 1 80 ? -3.621 4.064 9.028 1.00 90.25 80 GLN A N 1
ATOM 653 C CA . GLN A 1 80 ? -3.092 3.554 7.763 1.00 90.25 80 GLN A CA 1
ATOM 654 C C . GLN A 1 80 ? -1.655 3.081 7.961 1.00 90.25 80 GLN A C 1
ATOM 656 O O . GLN A 1 80 ? -0.772 3.874 8.287 1.00 90.25 80 GLN A O 1
ATOM 661 N N . ARG A 1 81 ? -1.394 1.798 7.702 1.00 91.19 81 ARG A N 1
ATOM 662 C CA . ARG A 1 81 ? -0.051 1.209 7.747 1.00 91.19 81 ARG A CA 1
ATOM 663 C C . ARG A 1 81 ? 0.311 0.608 6.403 1.00 91.19 81 ARG A C 1
ATOM 665 O O . ARG A 1 81 ? -0.408 -0.232 5.872 1.00 91.19 81 ARG A O 1
ATOM 672 N N . ILE A 1 82 ? 1.435 1.043 5.852 1.00 92.69 82 ILE A N 1
ATOM 673 C CA . ILE A 1 82 ? 1.848 0.754 4.484 1.00 92.69 82 ILE A CA 1
ATOM 674 C C . ILE A 1 82 ? 3.268 0.196 4.504 1.00 92.69 82 ILE A C 1
ATOM 676 O O . ILE A 1 82 ? 4.204 0.876 4.918 1.00 92.69 82 ILE A O 1
ATOM 680 N N . ALA A 1 83 ? 3.446 -1.026 4.019 1.00 93.56 83 ALA A N 1
ATOM 681 C CA . ALA A 1 83 ? 4.754 -1.611 3.780 1.00 93.56 83 ALA A CA 1
ATOM 682 C C . ALA A 1 83 ? 5.069 -1.589 2.279 1.00 93.56 83 ALA A C 1
ATOM 684 O O . ALA A 1 83 ? 4.320 -2.143 1.473 1.00 93.56 83 ALA A O 1
ATOM 685 N N . LEU A 1 84 ? 6.182 -0.954 1.913 1.00 93.38 84 LEU A N 1
ATOM 686 C CA . LEU A 1 84 ? 6.641 -0.813 0.531 1.00 93.38 84 LEU A CA 1
ATOM 687 C C . LEU A 1 84 ? 7.838 -1.722 0.283 1.00 93.38 84 LEU A C 1
ATOM 689 O O . LEU A 1 84 ? 8.881 -1.544 0.901 1.00 93.38 84 LEU A O 1
ATOM 693 N N . LEU A 1 85 ? 7.704 -2.675 -0.629 1.00 94.62 85 LEU A N 1
ATOM 694 C CA . LEU A 1 85 ? 8.757 -3.586 -1.037 1.00 94.62 85 LEU A CA 1
ATOM 695 C C . LEU A 1 85 ? 9.294 -3.164 -2.395 1.00 94.62 85 LEU A C 1
ATOM 697 O O . LEU A 1 85 ? 8.543 -3.087 -3.367 1.00 94.62 85 LEU A O 1
ATOM 701 N N . ALA A 1 86 ? 10.600 -2.945 -2.477 1.00 94.38 86 ALA A N 1
ATOM 702 C CA . ALA A 1 86 ? 11.267 -2.686 -3.743 1.00 94.38 86 ALA A CA 1
ATOM 703 C C . ALA A 1 86 ? 12.711 -3.199 -3.733 1.00 94.38 86 ALA A C 1
ATOM 705 O O . ALA A 1 86 ? 13.308 -3.446 -2.680 1.00 94.38 86 ALA A O 1
ATOM 706 N N . GLY A 1 87 ? 13.257 -3.418 -4.928 1.00 91.88 87 GLY A N 1
ATOM 707 C CA . GLY A 1 87 ? 14.675 -3.712 -5.119 1.00 91.88 87 GLY A CA 1
ATOM 708 C C . GLY A 1 87 ? 15.515 -2.435 -5.148 1.00 91.88 87 GLY A C 1
ATOM 709 O O . GLY A 1 87 ? 14.990 -1.324 -5.224 1.00 91.88 87 GLY A O 1
ATOM 710 N N . TRP A 1 88 ? 16.836 -2.588 -5.140 1.00 88.81 88 TRP A N 1
ATOM 711 C CA . TRP A 1 88 ? 17.738 -1.484 -5.473 1.00 88.81 88 TRP A CA 1
ATOM 712 C C . TRP A 1 88 ? 17.653 -1.167 -6.977 1.00 88.81 88 TRP A C 1
ATOM 714 O O . TRP A 1 88 ? 17.564 -2.106 -7.772 1.00 88.81 88 TRP A O 1
ATOM 724 N N . PRO A 1 89 ? 17.690 0.115 -7.392 1.00 89.19 89 PRO A N 1
ATOM 725 C CA . PRO A 1 89 ? 17.818 1.327 -6.571 1.00 89.19 89 PRO A CA 1
ATOM 726 C C . PRO A 1 89 ? 16.474 1.948 -6.140 1.00 89.19 89 PRO A C 1
ATOM 728 O O . PRO A 1 89 ? 16.460 2.989 -5.497 1.00 89.19 89 PRO A O 1
ATOM 731 N N . LEU A 1 90 ? 15.330 1.360 -6.502 1.00 88.44 90 LEU A N 1
ATOM 732 C CA . LEU A 1 90 ? 14.004 1.943 -6.233 1.00 88.44 90 LEU A CA 1
ATOM 733 C C . LEU A 1 90 ? 13.766 2.216 -4.748 1.00 88.44 90 LEU A C 1
ATOM 735 O O . LEU A 1 90 ? 13.184 3.234 -4.393 1.00 88.44 90 LEU A O 1
ATOM 739 N N . ILE A 1 91 ? 14.254 1.333 -3.878 1.00 87.94 91 ILE A N 1
ATOM 740 C CA . ILE A 1 91 ? 14.092 1.485 -2.432 1.00 87.94 91 ILE A CA 1
ATOM 741 C C . ILE A 1 91 ? 14.724 2.780 -1.884 1.00 87.94 91 ILE A C 1
ATOM 743 O O . ILE A 1 91 ? 14.223 3.314 -0.898 1.00 87.94 91 ILE A O 1
ATOM 747 N N . ASP A 1 92 ? 15.741 3.344 -2.549 1.00 87.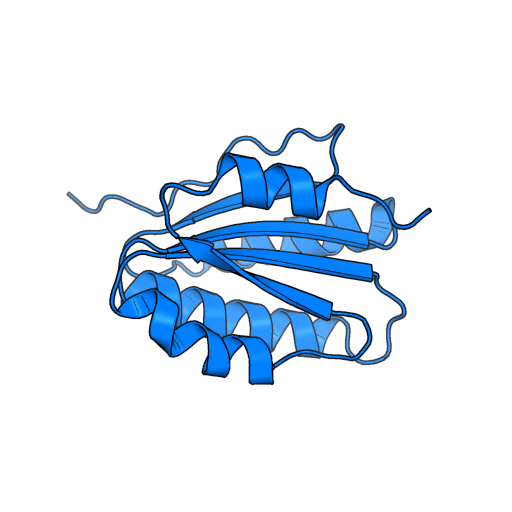19 92 ASP A N 1
ATOM 748 C CA . ASP A 1 92 ? 16.337 4.637 -2.169 1.00 87.19 92 ASP A CA 1
ATOM 749 C C . ASP A 1 92 ? 15.380 5.809 -2.376 1.00 87.19 92 ASP A C 1
ATOM 751 O O . ASP A 1 92 ? 15.465 6.833 -1.697 1.00 87.19 92 ASP A O 1
ATOM 755 N N . GLN A 1 93 ? 14.422 5.651 -3.288 1.00 85.19 93 GLN A N 1
ATOM 756 C CA . GLN A 1 93 ? 13.395 6.650 -3.563 1.00 85.19 93 GLN A CA 1
ATOM 757 C C . GLN A 1 93 ? 12.299 6.640 -2.488 1.00 85.19 93 GLN A C 1
ATOM 759 O O . GLN A 1 93 ? 11.462 7.543 -2.462 1.00 85.19 93 GLN A O 1
ATOM 764 N N . ALA A 1 94 ? 12.301 5.667 -1.561 1.00 80.38 94 ALA A N 1
ATOM 765 C CA . ALA A 1 94 ? 11.285 5.540 -0.516 1.00 80.38 94 ALA A CA 1
ATOM 766 C C . ALA A 1 94 ? 11.127 6.816 0.310 1.00 80.38 94 ALA A C 1
ATOM 768 O O . ALA A 1 94 ? 10.009 7.141 0.689 1.00 80.38 94 ALA A O 1
ATOM 769 N N 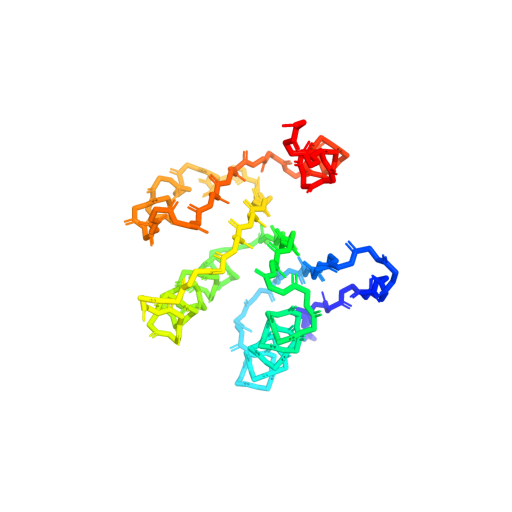. ALA A 1 95 ? 12.200 7.580 0.530 1.00 70.25 95 ALA A N 1
ATOM 770 C CA . ALA A 1 95 ? 12.131 8.864 1.225 1.00 70.25 95 ALA A CA 1
ATOM 771 C C . ALA A 1 95 ? 11.114 9.840 0.592 1.00 70.25 95 ALA A C 1
ATOM 773 O O . ALA A 1 95 ? 10.424 10.553 1.320 1.00 70.25 95 ALA A O 1
ATOM 774 N N . GLY A 1 96 ? 10.966 9.832 -0.739 1.00 69.44 96 GLY A N 1
ATOM 775 C CA . GLY A 1 96 ? 9.964 10.631 -1.454 1.00 69.44 96 GLY A CA 1
ATOM 776 C C . GLY A 1 96 ? 8.529 10.183 -1.162 1.00 69.44 96 GLY A C 1
ATOM 777 O O . GLY A 1 96 ? 7.662 11.015 -0.901 1.00 69.44 96 GLY A O 1
ATOM 778 N N . LEU A 1 97 ? 8.294 8.869 -1.097 1.00 69.69 97 LEU A N 1
ATOM 779 C CA . LEU A 1 97 ? 7.017 8.293 -0.658 1.00 69.69 97 LEU A CA 1
ATOM 780 C C . LEU A 1 97 ? 6.734 8.553 0.828 1.00 69.69 97 LEU A C 1
ATOM 782 O O . LEU A 1 97 ? 5.597 8.801 1.205 1.00 69.69 97 LEU A O 1
ATOM 786 N N . LEU A 1 98 ? 7.755 8.560 1.683 1.00 68.56 98 LEU A N 1
ATOM 787 C CA . LEU A 1 98 ? 7.601 8.890 3.104 1.00 68.56 98 LEU A CA 1
ATOM 788 C C . LEU A 1 98 ? 7.242 10.368 3.325 1.00 68.56 98 LEU A C 1
ATOM 790 O O . LEU A 1 98 ? 6.610 10.708 4.324 1.00 68.56 98 LEU A O 1
ATOM 794 N N . ALA A 1 99 ? 7.595 11.258 2.394 1.00 64.19 99 ALA A N 1
ATOM 795 C CA . ALA A 1 99 ? 7.259 12.678 2.479 1.00 64.19 99 ALA A CA 1
ATOM 796 C C . ALA A 1 99 ? 5.757 12.964 2.284 1.00 64.19 99 ALA A C 1
ATOM 798 O O . ALA A 1 99 ? 5.296 14.060 2.613 1.00 64.19 99 ALA A O 1
ATOM 799 N N . VAL A 1 100 ? 4.975 12.001 1.775 1.00 65.38 100 VAL A N 1
ATOM 800 C CA . VAL A 1 100 ? 3.512 12.139 1.697 1.00 65.38 100 VAL A CA 1
ATOM 801 C C . VAL A 1 100 ? 2.785 11.691 2.969 1.00 65.38 100 VAL A C 1
ATOM 803 O O . VAL A 1 100 ? 1.561 11.814 3.009 1.00 65.38 100 VAL A O 1
ATOM 806 N N . ASN A 1 101 ? 3.506 11.243 4.006 1.00 66.44 101 ASN A N 1
ATOM 807 C CA . ASN A 1 101 ? 2.914 10.809 5.271 1.00 66.44 101 ASN A CA 1
ATOM 808 C C . ASN A 1 101 ? 2.030 11.900 5.897 1.00 66.44 101 ASN A C 1
ATOM 810 O O . ASN A 1 101 ? 2.408 13.068 6.019 1.00 66.44 101 ASN A O 1
ATOM 814 N N . THR A 1 102 ? 0.850 11.489 6.346 1.00 64.50 102 THR A N 1
ATOM 815 C CA . THR A 1 102 ? -0.006 12.235 7.273 1.00 64.50 102 THR A CA 1
ATOM 816 C C . THR A 1 102 ? 0.158 11.662 8.686 1.00 64.50 102 THR A C 1
ATOM 818 O O . THR A 1 102 ? 0.660 10.548 8.827 1.00 64.50 102 THR A O 1
ATOM 821 N N . PRO A 1 103 ? -0.260 12.366 9.760 1.00 71.12 103 PRO A N 1
ATOM 822 C CA . PRO A 1 103 ? -0.112 11.866 11.136 1.00 71.12 103 PRO A CA 1
ATOM 823 C C . PRO A 1 103 ? -0.735 10.484 11.388 1.00 71.12 103 PRO A C 1
ATOM 825 O O . PRO A 1 103 ? -0.343 9.784 12.312 1.00 71.12 103 PRO A O 1
ATOM 828 N N . ASN A 1 104 ? -1.700 10.097 10.558 1.00 76.62 104 ASN A N 1
ATOM 829 C CA . ASN A 1 104 ? -2.420 8.831 10.601 1.00 76.62 104 ASN A CA 1
ATOM 830 C C . ASN A 1 104 ? -1.965 7.824 9.523 1.00 76.62 104 ASN A C 1
ATOM 832 O O . ASN A 1 104 ? -2.651 6.836 9.283 1.00 76.62 104 ASN A O 1
ATOM 836 N N . MET A 1 105 ? -0.840 8.085 8.849 1.00 86.19 105 MET A N 1
ATOM 837 C CA . MET A 1 105 ? -0.269 7.219 7.821 1.00 86.19 105 MET A CA 1
ATOM 838 C C . MET A 1 105 ? 1.183 6.873 8.163 1.00 86.19 105 MET A C 1
ATOM 840 O O . MET A 1 105 ? 2.078 7.714 8.105 1.00 86.19 105 MET A O 1
ATOM 844 N N . GLN A 1 106 ? 1.415 5.604 8.488 1.00 88.00 106 GLN A N 1
ATOM 845 C CA . GLN A 1 106 ? 2.737 5.035 8.707 1.00 88.00 106 GLN A CA 1
ATOM 846 C C . GLN A 1 106 ? 3.172 4.285 7.452 1.00 88.00 106 GLN A C 1
ATOM 848 O O . GLN A 1 106 ? 2.575 3.275 7.083 1.00 88.00 106 GLN A O 1
ATOM 853 N N . VAL A 1 107 ? 4.234 4.751 6.805 1.00 88.56 107 VAL A N 1
ATOM 854 C CA . VAL A 1 107 ? 4.828 4.082 5.644 1.00 88.56 107 VAL A CA 1
ATOM 855 C C . VAL A 1 107 ? 6.204 3.555 6.032 1.00 88.56 107 VAL A C 1
ATOM 857 O O . VAL A 1 107 ? 6.992 4.267 6.658 1.00 88.56 107 VAL A O 1
ATOM 860 N N . ARG A 1 108 ? 6.513 2.310 5.660 1.00 91.19 108 ARG A N 1
ATOM 861 C CA . ARG A 1 108 ? 7.810 1.688 5.925 1.00 91.19 108 ARG A CA 1
ATOM 862 C C . ARG A 1 108 ? 8.351 0.946 4.697 1.00 91.19 108 ARG A C 1
ATOM 864 O O . ARG A 1 108 ? 7.672 0.054 4.186 1.00 91.19 108 ARG A O 1
ATOM 871 N N . PRO A 1 109 ? 9.568 1.273 4.230 1.00 92.75 109 PRO A N 1
ATOM 872 C CA . PRO A 1 109 ? 10.223 0.534 3.161 1.00 92.75 109 PRO A CA 1
ATOM 873 C C . PRO A 1 109 ? 10.852 -0.775 3.658 1.00 92.75 109 PRO A C 1
ATOM 875 O O . PRO A 1 109 ? 11.360 -0.858 4.777 1.00 92.75 109 PRO A O 1
ATOM 878 N N . PHE A 1 110 ? 10.851 -1.779 2.788 1.00 94.06 110 PHE A N 1
ATOM 879 C CA . PHE A 1 110 ? 11.452 -3.096 2.953 1.00 94.06 110 PHE A CA 1
ATOM 880 C C . PHE A 1 110 ? 12.106 -3.531 1.637 1.00 94.06 110 PHE A C 1
ATOM 882 O O . PHE A 1 110 ? 11.639 -3.201 0.547 1.00 94.06 110 PHE A O 1
ATOM 889 N N . LEU A 1 111 ? 13.172 -4.320 1.717 1.00 95.12 111 LEU A N 1
ATOM 890 C CA . LEU A 1 111 ? 13.713 -4.981 0.529 1.00 95.12 111 LEU A CA 1
ATOM 891 C C . LEU A 1 111 ? 12.779 -6.114 0.077 1.00 95.12 111 LEU A C 1
ATOM 893 O O 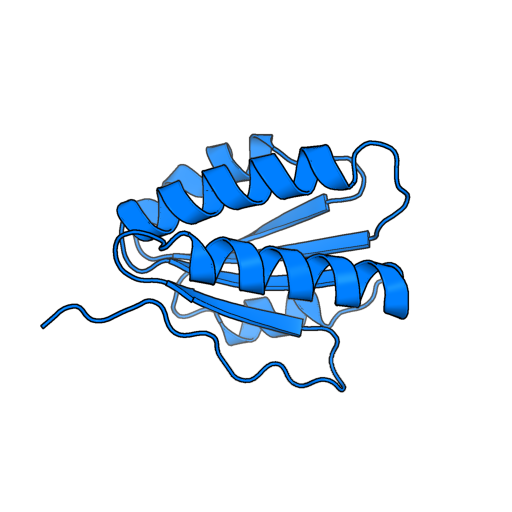. LEU A 1 111 ? 12.072 -6.706 0.893 1.00 95.12 111 LEU A O 1
ATOM 897 N N . LEU A 1 112 ? 12.818 -6.475 -1.212 1.00 92.38 112 LEU A N 1
ATOM 898 C CA . LEU A 1 112 ? 11.994 -7.566 -1.771 1.00 92.38 112 LEU A CA 1
ATOM 899 C C . LEU A 1 112 ? 12.121 -8.887 -0.987 1.00 92.38 112 LEU A C 1
ATOM 901 O O . LEU A 1 112 ? 11.143 -9.604 -0.803 1.00 92.38 112 LEU A O 1
ATOM 905 N N . ASN A 1 113 ? 13.312 -9.203 -0.469 1.00 93.44 113 ASN A N 1
ATOM 906 C CA . ASN A 1 113 ? 13.561 -10.416 0.318 1.00 93.44 113 ASN A CA 1
ATOM 907 C C . ASN A 1 113 ? 13.077 -10.333 1.782 1.00 93.44 113 ASN A C 1
ATOM 909 O O . ASN A 1 113 ? 13.242 -11.291 2.535 1.00 93.44 113 ASN A O 1
ATOM 913 N N . GLN A 1 114 ? 12.482 -9.215 2.204 1.00 94.62 114 GLN A N 1
ATOM 914 C CA . GLN A 1 114 ? 12.008 -8.973 3.571 1.00 94.62 114 GLN A CA 1
ATOM 915 C C . GLN A 1 114 ? 10.478 -9.026 3.698 1.00 94.62 114 GLN A C 1
ATOM 917 O O . GLN A 1 114 ? 9.934 -8.564 4.699 1.00 94.62 114 GLN A O 1
ATOM 922 N N . GLN A 1 115 ? 9.769 -9.628 2.738 1.00 93.75 115 GLN A N 1
ATOM 923 C CA . GLN A 1 115 ? 8.301 -9.684 2.736 1.00 93.75 115 GLN A CA 1
ATOM 924 C C . GLN A 1 115 ? 7.692 -10.224 4.036 1.00 93.75 115 GLN A C 1
ATOM 926 O O . GLN A 1 115 ? 6.715 -9.671 4.533 1.00 93.75 115 GLN A O 1
ATOM 931 N N . LYS A 1 116 ? 8.295 -11.251 4.644 1.00 92.38 116 LYS A N 1
ATOM 932 C CA . LYS A 1 116 ? 7.826 -11.775 5.935 1.00 92.38 116 LYS A CA 1
ATOM 933 C C . LYS A 1 116 ? 7.913 -10.731 7.056 1.00 92.38 116 LYS A C 1
ATOM 935 O O . LYS A 1 116 ? 7.005 -10.631 7.871 1.00 92.38 116 LYS A O 1
ATOM 940 N N . HIS A 1 117 ? 8.981 -9.935 7.091 1.00 93.44 117 HIS A N 1
ATOM 941 C CA . HIS A 1 117 ? 9.120 -8.858 8.075 1.00 93.44 117 HIS A CA 1
ATOM 942 C C . HIS A 1 117 ? 8.110 -7.733 7.832 1.00 93.44 117 HIS A C 1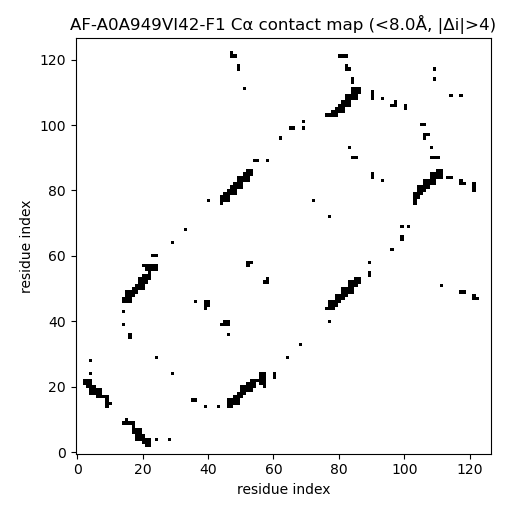
ATOM 944 O O . HIS A 1 117 ? 7.574 -7.191 8.793 1.00 93.44 117 HIS A O 1
ATOM 950 N N . ALA A 1 118 ? 7.829 -7.421 6.564 1.00 93.62 118 ALA A N 1
ATOM 951 C CA . ALA A 1 118 ? 6.819 -6.441 6.182 1.00 93.62 118 ALA A CA 1
ATOM 952 C C . ALA A 1 118 ? 5.417 -6.846 6.658 1.00 93.62 118 ALA A C 1
ATOM 954 O O . ALA A 1 118 ? 4.735 -6.045 7.292 1.00 93.62 118 ALA A O 1
ATOM 955 N N . ILE A 1 119 ? 5.019 -8.100 6.417 1.00 91.75 119 ILE A N 1
ATOM 956 C CA . ILE A 1 119 ? 3.727 -8.639 6.867 1.00 91.75 119 ILE A CA 1
ATOM 957 C C . ILE A 1 119 ? 3.641 -8.622 8.395 1.00 91.75 119 ILE A C 1
ATOM 959 O O . ILE A 1 119 ? 2.701 -8.054 8.940 1.00 91.75 119 ILE A O 1
ATOM 963 N N . ASN A 1 120 ? 4.665 -9.131 9.090 1.00 91.75 120 ASN A N 1
ATOM 964 C CA . ASN A 1 120 ? 4.693 -9.112 10.553 1.00 91.75 120 ASN A CA 1
ATOM 965 C C . ASN A 1 120 ? 4.541 -7.688 11.118 1.00 91.75 120 ASN A C 1
ATOM 967 O O . ASN A 1 120 ? 3.847 -7.489 12.108 1.00 91.75 120 ASN A O 1
ATOM 971 N N . TRP A 1 121 ? 5.180 -6.689 10.501 1.00 92.44 121 TRP A N 1
ATOM 972 C CA . TRP A 1 121 ? 5.059 -5.292 10.925 1.00 92.44 121 TRP A CA 1
ATOM 973 C C . TRP A 1 121 ? 3.647 -4.725 10.697 1.00 92.44 121 TRP A C 1
ATOM 975 O O . TRP A 1 121 ? 3.145 -3.984 11.539 1.00 92.44 121 TRP A O 1
ATOM 985 N N . LEU A 1 122 ? 2.989 -5.094 9.592 1.00 91.38 122 LEU A N 1
ATOM 986 C CA . LEU A 1 122 ? 1.599 -4.707 9.328 1.00 91.38 122 LEU A CA 1
ATOM 987 C C . LEU A 1 122 ? 0.625 -5.337 10.338 1.00 91.38 122 LEU A C 1
ATOM 989 O O . LEU A 1 122 ? -0.335 -4.687 10.750 1.00 91.38 122 LEU A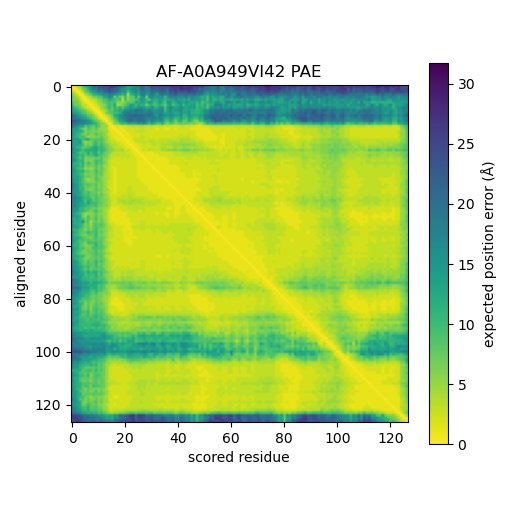 O 1
ATOM 993 N N . GLU A 1 123 ? 0.871 -6.585 10.739 1.00 88.31 123 GLU A N 1
ATOM 994 C CA . GLU A 1 123 ? 0.010 -7.358 11.645 1.00 88.31 123 GLU A CA 1
ATOM 995 C C . GLU A 1 123 ? 0.171 -6.995 13.123 1.00 88.31 123 GLU A C 1
ATOM 997 O O . GLU A 1 123 ? -0.778 -7.155 13.891 1.00 88.31 123 GLU A O 1
ATOM 1002 N N . GLN A 1 124 ? 1.340 -6.494 13.533 1.00 84.12 124 GLN A N 1
ATOM 1003 C CA . GLN A 1 124 ? 1.598 -6.051 14.904 1.00 84.12 124 GLN A CA 1
ATOM 1004 C C . GLN A 1 124 ? 0.730 -4.834 15.248 1.00 84.12 124 GLN A C 1
ATOM 1006 O O . GLN A 1 124 ? 1.164 -3.693 15.111 1.00 84.12 124 GLN A O 1
ATOM 1011 N N . ALA A 1 125 ? -0.509 -5.065 15.688 1.00 55.12 125 ALA A N 1
ATOM 1012 C CA . ALA A 1 125 ? -1.330 -4.046 16.330 1.00 55.12 125 ALA A CA 1
ATOM 1013 C C . ALA A 1 125 ? -0.532 -3.448 17.499 1.00 55.12 125 ALA A C 1
ATOM 1015 O O . ALA A 1 125 ? 0.078 -4.192 18.269 1.00 55.12 125 ALA A O 1
ATOM 1016 N N . GLU A 1 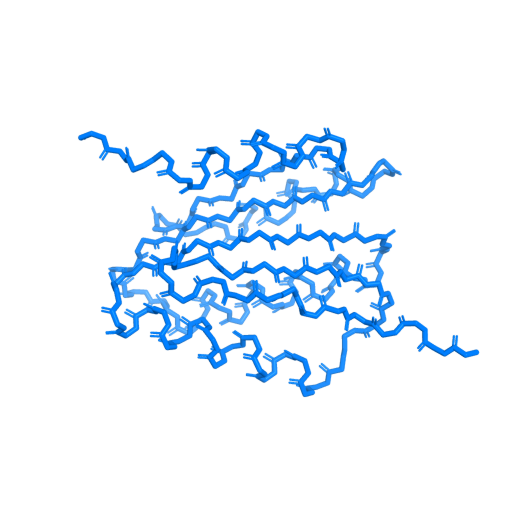126 ? -0.479 -2.119 17.598 1.00 52.44 126 GLU A N 1
ATOM 1017 C CA . GLU A 1 126 ? 0.021 -1.495 18.826 1.00 52.44 126 GLU A CA 1
ATOM 1018 C C . GLU A 1 126 ? -0.801 -2.023 20.012 1.00 52.44 126 GLU A C 1
ATOM 1020 O O . GLU A 1 126 ? -2.020 -2.184 19.899 1.00 52.44 126 GLU A O 1
ATOM 1025 N N . ALA A 1 127 ? -0.088 -2.387 21.081 1.00 36.78 127 ALA A N 1
ATOM 1026 C CA . ALA A 1 127 ? -0.637 -2.862 22.348 1.00 36.78 127 ALA A CA 1
ATOM 1027 C C . ALA A 1 127 ? -1.468 -1.786 23.060 1.00 36.78 127 ALA A C 1
ATOM 1029 O O . ALA A 1 127 ? -1.157 -0.587 22.875 1.00 36.78 127 ALA A O 1
#

Radius of gyration: 13.6 Å; Cα contacts (8 Å, |Δi|>4): 189; chains: 1; bounding box: 33×28×46 Å

Secondary structure (DSSP, 8-state):
-----EEPP--TTTTEEEEEE-SPPPHHHHHHHHHHHHHHHHHHSEEEEEEEE-SHHHHHHHHHHHHHHHHHTTT---EEEEEEEE-TTGGGGHHHHHTT--TTEEEEEEEGGGHHHHHHHHH----

Solvent-accessible surface area (backbone atoms only — not comparable to full-atom values): 7108 Å² total; per-residue (Å²): 134,86,72,67,57,44,77,47,87,56,51,85,88,69,60,38,48,39,38,42,30,32,48,73,71,51,71,64,60,52,51,53,50,52,48,54,48,51,53,34,36,74,75,67,44,32,40,30,36,40,40,33,31,75,40,71,46,18,42,56,42,48,51,56,48,52,55,50,52,50,62,76,47,61,94,53,92,42,48,34,38,36,32,40,26,21,48,88,71,61,50,74,53,41,64,65,60,52,69,69,54,50,101,50,38,49,69,46,79,39,49,63,92,37,53,70,60,44,52,53,60,62,66,56,70,83,131

Foldseek 3Di:
DDPAKDFDDDPPVQLEGETEGDAADDPVNLVVVVVSVVVSCVPPLEHHYEYEYEDPNRLVNVLVSLLVVCVVQPPPQRQYEYEYEYAPPSLVCVVVVVVSDDPRHHYYYDYNVCVVVSVVVSRPDDD

Sequence (127 aa):
MNTAATLLPTDLATELIAVKLHGPWTVDLRKDLLKRWDDAVQRHGRVRFLAEAQDQQAWEGLEKFFFLVRWLHLGQPVDQRIALLAGWPLIDQAAGLLAVNTPNMQVRPFLLNQQKHAINWLEQAEA